Protein AF-A0A7Z0NJX0-F1 (afdb_monomer)

Radius of gyration: 17.22 Å; Cα contacts (8 Å, |Δi|>4): 73; chains: 1; bounding box: 47×33×37 Å

Structure (mmCIF, N/CA/C/O backbone):
data_AF-A0A7Z0NJX0-F1
#
_entry.id   AF-A0A7Z0NJX0-F1
#
loop_
_atom_site.group_PDB
_atom_site.id
_atom_site.type_symbol
_atom_site.label_atom_id
_atom_site.label_alt_id
_atom_site.label_comp_id
_atom_site.label_asym_id
_atom_site.label_entity_id
_atom_site.label_seq_id
_atom_site.pdbx_PDB_ins_code
_atom_site.Cartn_x
_atom_site.Cartn_y
_atom_site.Cartn_z
_atom_site.occupancy
_atom_site.B_iso_or_equiv
_atom_site.auth_seq_id
_atom_site.auth_comp_id
_atom_site.auth_asym_id
_atom_site.auth_atom_id
_atom_site.pdbx_PDB_model_num
ATOM 1 N N . MET A 1 1 ? 18.044 -3.243 1.133 1.00 57.16 1 MET A N 1
ATOM 2 C CA . MET A 1 1 ? 18.958 -3.230 -0.043 1.00 57.16 1 MET A CA 1
ATOM 3 C C . MET A 1 1 ? 20.441 -2.921 0.276 1.00 57.16 1 MET A C 1
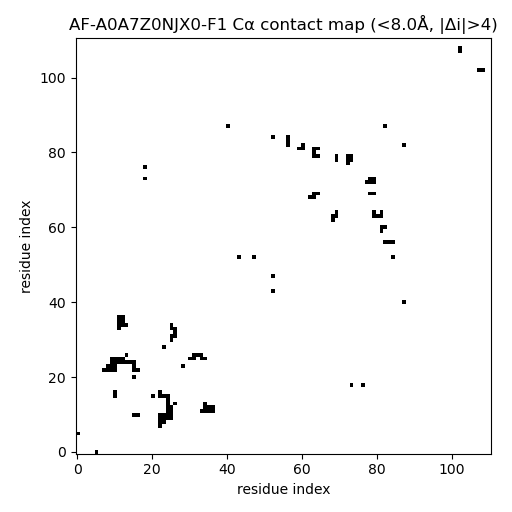ATOM 5 O O . MET A 1 1 ? 21.227 -2.721 -0.640 1.00 57.16 1 MET A O 1
ATOM 9 N N . LYS A 1 2 ? 20.891 -2.936 1.545 1.00 52.47 2 LYS A N 1
ATOM 10 C CA . LYS A 1 2 ? 22.177 -2.335 1.982 1.00 52.47 2 LYS A CA 1
ATOM 11 C C . LYS A 1 2 ? 23.475 -3.136 1.716 1.00 52.47 2 LYS A C 1
ATOM 13 O O . LYS A 1 2 ? 24.498 -2.813 2.303 1.00 52.47 2 LYS A O 1
ATOM 18 N N . ALA A 1 3 ? 23.481 -4.164 0.862 1.00 62.38 3 ALA A N 1
ATOM 19 C CA . ALA A 1 3 ? 24.647 -5.058 0.735 1.00 62.38 3 ALA A CA 1
ATOM 20 C C . ALA A 1 3 ? 25.425 -4.972 -0.593 1.00 62.38 3 ALA A C 1
ATOM 22 O O . ALA A 1 3 ? 26.361 -5.744 -0.768 1.00 62.38 3 ALA A O 1
ATOM 23 N N . GLY A 1 4 ? 25.043 -4.116 -1.552 1.00 68.00 4 GLY A N 1
ATOM 24 C CA . GLY A 1 4 ? 25.749 -3.984 -2.845 1.00 68.00 4 GLY A CA 1
ATOM 25 C C . GLY A 1 4 ? 25.763 -5.247 -3.727 1.00 68.00 4 GLY A C 1
ATOM 26 O O . GLY A 1 4 ? 26.354 -5.247 -4.799 1.00 68.00 4 GLY A O 1
ATOM 27 N N . LYS A 1 5 ? 25.103 -6.329 -3.294 1.00 81.19 5 LYS A N 1
ATOM 28 C CA . LYS A 1 5 ? 25.016 -7.610 -4.016 1.00 81.19 5 LYS A CA 1
ATOM 29 C C . LYS A 1 5 ? 23.956 -7.615 -5.117 1.00 81.19 5 LYS A C 1
ATOM 31 O O . LYS A 1 5 ? 23.894 -8.559 -5.894 1.00 81.19 5 LYS A O 1
ATOM 36 N N . LEU A 1 6 ? 23.102 -6.595 -5.147 1.00 84.19 6 LEU A N 1
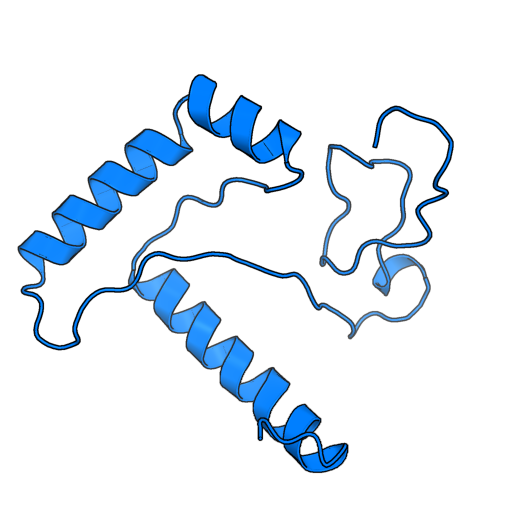ATOM 37 C CA . LEU A 1 6 ? 22.008 -6.455 -6.098 1.00 84.19 6 LEU A CA 1
ATOM 38 C C . LEU A 1 6 ? 22.109 -5.090 -6.770 1.00 84.19 6 LEU A C 1
ATOM 40 O O . LEU A 1 6 ? 22.388 -4.092 -6.106 1.00 84.19 6 LEU A O 1
ATOM 44 N N . ARG A 1 7 ? 21.844 -5.064 -8.078 1.00 87.62 7 ARG A N 1
ATOM 45 C CA . ARG A 1 7 ? 21.707 -3.840 -8.866 1.00 87.62 7 ARG A CA 1
ATOM 46 C C . ARG A 1 7 ? 20.247 -3.711 -9.311 1.00 87.62 7 ARG A C 1
ATOM 48 O O . ARG A 1 7 ? 19.860 -4.430 -10.232 1.00 87.62 7 ARG A O 1
ATOM 55 N N . PRO A 1 8 ? 19.436 -2.862 -8.660 1.00 89.38 8 PRO A N 1
ATOM 56 C CA . PRO A 1 8 ? 18.074 -2.601 -9.117 1.00 89.38 8 PRO A CA 1
ATOM 57 C C . PRO A 1 8 ? 18.106 -1.956 -10.511 1.00 89.38 8 PRO A C 1
ATOM 59 O O . PRO A 1 8 ? 18.975 -1.130 -10.786 1.00 89.38 8 PRO A O 1
ATOM 62 N N . LEU A 1 9 ? 17.203 -2.381 -11.401 1.00 92.81 9 LEU A N 1
ATOM 63 C CA . LEU A 1 9 ? 17.158 -1.918 -12.797 1.00 92.81 9 LEU A CA 1
ATOM 64 C C . LEU A 1 9 ? 15.999 -0.959 -13.058 1.00 92.81 9 LEU A C 1
ATOM 66 O O . LEU A 1 9 ? 16.176 0.029 -13.761 1.00 92.81 9 LEU A O 1
ATOM 70 N N . ALA A 1 10 ? 14.835 -1.261 -12.491 1.00 92.69 10 ALA A N 1
ATOM 71 C CA . ALA A 1 10 ? 13.647 -0.432 -12.558 1.00 92.69 10 ALA A CA 1
ATOM 72 C C . ALA A 1 10 ? 12.746 -0.728 -11.354 1.00 92.69 10 ALA A C 1
ATOM 74 O O . ALA A 1 10 ? 12.807 -1.828 -10.792 1.00 92.69 10 ALA A O 1
ATOM 75 N N . VAL A 1 11 ? 11.901 0.232 -10.991 1.00 90.50 11 VAL A N 1
ATOM 76 C CA . VAL A 1 11 ? 10.723 0.011 -10.146 1.00 90.50 11 VAL A CA 1
ATOM 77 C C . VAL A 1 11 ? 9.471 -0.091 -11.022 1.00 90.50 11 VAL A C 1
ATOM 79 O O . VAL A 1 11 ? 9.422 0.471 -12.117 1.00 90.50 11 VAL A O 1
ATOM 82 N N . LEU A 1 12 ? 8.478 -0.847 -10.551 1.00 90.50 12 LEU A N 1
ATOM 83 C CA . LEU A 1 12 ? 7.214 -1.086 -11.264 1.00 90.50 12 LEU A CA 1
ATOM 84 C C . LEU A 1 12 ? 6.072 -0.172 -10.790 1.00 90.50 12 LEU A C 1
ATOM 86 O O . LEU A 1 12 ? 4.945 -0.335 -11.246 1.00 90.50 12 LEU A O 1
ATOM 90 N N . SER A 1 13 ? 6.350 0.740 -9.858 1.00 86.75 13 SER A N 1
ATOM 91 C CA . SER A 1 13 ? 5.444 1.806 -9.429 1.00 86.75 13 SER A CA 1
ATOM 92 C C . SER A 1 13 ? 5.414 2.951 -10.446 1.00 86.75 13 SER A C 1
ATOM 94 O O . SER A 1 13 ? 6.356 3.133 -11.224 1.00 86.75 13 SER A O 1
ATOM 96 N N . ASP A 1 14 ? 4.349 3.747 -10.406 1.00 86.81 14 ASP A N 1
ATOM 97 C CA . ASP A 1 14 ? 4.182 4.975 -11.192 1.00 86.81 14 ASP A CA 1
ATOM 98 C C . ASP A 1 14 ? 5.274 6.029 -10.917 1.00 86.81 14 ASP A C 1
ATOM 100 O O . ASP A 1 14 ? 5.727 6.730 -11.827 1.00 86.81 14 ASP A O 1
ATOM 104 N N . LYS A 1 15 ? 5.735 6.103 -9.665 1.00 88.62 15 LYS A N 1
ATOM 105 C CA . LYS A 1 15 ? 6.773 7.009 -9.165 1.00 88.62 15 LYS A CA 1
ATOM 106 C C . LYS A 1 15 ? 7.994 6.246 -8.652 1.00 88.62 15 LYS A C 1
ATOM 108 O O . LYS A 1 15 ? 7.924 5.068 -8.297 1.00 88.62 15 LYS A O 1
ATOM 113 N N . ARG A 1 16 ? 9.137 6.932 -8.571 1.00 90.25 16 ARG A N 1
ATOM 114 C CA . ARG A 1 16 ? 10.325 6.393 -7.890 1.00 90.25 16 ARG A CA 1
ATOM 115 C C . ARG A 1 16 ? 10.059 6.239 -6.395 1.00 90.25 16 ARG A C 1
ATOM 117 O O . ARG A 1 16 ? 9.327 7.028 -5.805 1.00 90.25 16 ARG A O 1
ATOM 124 N N . ILE A 1 17 ? 10.700 5.249 -5.787 1.00 85.19 17 ILE A N 1
ATOM 125 C CA . ILE A 1 17 ? 10.577 4.963 -4.354 1.00 85.19 17 ILE A CA 1
ATOM 126 C C . ILE A 1 17 ? 11.666 5.740 -3.610 1.00 85.19 17 ILE A C 1
ATOM 128 O O . ILE A 1 17 ? 12.824 5.713 -4.027 1.00 85.19 17 ILE A O 1
ATOM 132 N N . GLU A 1 18 ? 11.335 6.383 -2.489 1.00 83.25 18 GLU A N 1
ATOM 133 C CA . GLU A 1 18 ? 12.291 7.203 -1.719 1.00 83.25 18 GLU A CA 1
ATOM 134 C C . GLU A 1 18 ? 13.527 6.420 -1.256 1.00 83.25 18 GLU A C 1
ATOM 136 O O . GLU A 1 18 ? 14.636 6.948 -1.227 1.00 83.25 18 GLU A O 1
ATOM 141 N N . ALA A 1 19 ? 13.360 5.131 -0.957 1.00 79.00 19 ALA A N 1
ATOM 142 C CA . ALA A 1 19 ? 14.458 4.239 -0.592 1.00 79.00 19 ALA A CA 1
ATOM 143 C C . ALA A 1 19 ? 15.398 3.890 -1.770 1.00 79.00 19 ALA A C 1
ATOM 145 O O . ALA A 1 19 ? 16.474 3.330 -1.547 1.00 79.00 19 ALA A O 1
ATOM 146 N N . LEU A 1 20 ? 14.991 4.174 -3.013 1.00 85.00 20 LEU A N 1
ATOM 147 C CA . LEU A 1 20 ? 15.695 3.869 -4.263 1.00 85.00 20 LEU A CA 1
ATOM 148 C C . LEU A 1 20 ? 15.599 5.050 -5.262 1.00 85.00 20 LEU A C 1
ATOM 150 O O . LEU A 1 20 ? 15.133 4.863 -6.388 1.00 85.00 20 LEU A O 1
ATOM 154 N N . PRO A 1 21 ? 16.056 6.264 -4.899 1.00 88.69 21 PRO A N 1
ATOM 155 C CA . PRO A 1 21 ? 15.789 7.481 -5.675 1.00 88.69 21 PRO A CA 1
ATOM 156 C C . PRO A 1 21 ? 16.474 7.491 -7.054 1.00 88.69 21 PRO A C 1
ATOM 158 O O . PRO A 1 21 ? 16.004 8.140 -7.990 1.00 88.69 21 PRO A O 1
ATOM 161 N N . ASP A 1 22 ? 17.566 6.738 -7.201 1.00 90.81 22 ASP A N 1
ATOM 162 C CA . ASP A 1 22 ? 18.331 6.621 -8.448 1.00 90.81 22 ASP A CA 1
ATOM 163 C C . ASP A 1 22 ? 17.798 5.532 -9.393 1.00 90.81 22 ASP A C 1
ATOM 165 O O . ASP A 1 22 ? 18.285 5.394 -10.516 1.00 90.81 22 ASP A O 1
ATOM 169 N N . VAL A 1 23 ? 16.824 4.731 -8.952 1.00 92.62 23 VAL A N 1
ATOM 170 C CA . VAL A 1 23 ? 16.255 3.643 -9.754 1.00 92.62 23 VAL A CA 1
ATOM 171 C C . VAL A 1 23 ? 15.068 4.186 -10.548 1.00 92.62 23 VAL A C 1
ATOM 173 O O . VAL A 1 23 ? 14.122 4.681 -9.934 1.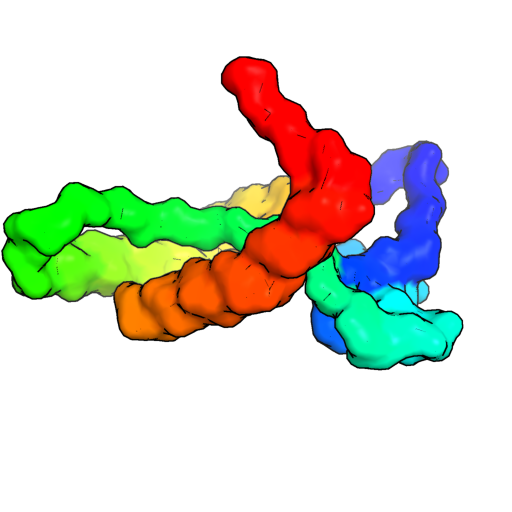00 92.62 23 VAL A O 1
ATOM 176 N N . PRO A 1 24 ? 15.088 4.106 -11.890 1.00 94.94 24 PRO A N 1
ATOM 177 C CA . PRO A 1 24 ? 14.015 4.653 -12.706 1.00 94.94 24 PRO A CA 1
ATOM 178 C C . PRO A 1 24 ? 12.740 3.810 -12.612 1.00 94.94 24 PRO A C 1
ATOM 180 O O . PRO A 1 24 ? 12.788 2.617 -12.303 1.00 94.94 24 PRO A O 1
ATOM 183 N N . THR A 1 25 ? 11.598 4.405 -12.936 1.00 93.44 25 THR A N 1
ATOM 184 C CA . THR A 1 25 ? 10.365 3.653 -13.202 1.00 93.44 25 THR A CA 1
ATOM 185 C C . THR A 1 25 ? 10.420 3.016 -14.592 1.00 93.44 25 THR A C 1
ATOM 187 O O . THR A 1 25 ? 11.190 3.436 -15.461 1.00 93.44 25 THR A O 1
ATOM 190 N N . LEU A 1 26 ? 9.581 2.013 -14.857 1.00 93.94 26 LEU A N 1
ATOM 191 C CA . LEU A 1 26 ? 9.431 1.496 -16.222 1.00 93.94 26 LEU A CA 1
ATOM 192 C C . LEU A 1 26 ? 8.895 2.550 -17.203 1.00 93.94 26 LEU A C 1
ATOM 194 O O . LEU A 1 26 ? 9.284 2.545 -18.375 1.00 93.94 26 LEU A O 1
ATOM 198 N N . ALA A 1 27 ? 8.071 3.488 -16.730 1.00 92.25 27 ALA A N 1
ATOM 199 C CA . ALA A 1 27 ? 7.582 4.594 -17.544 1.00 92.25 27 ALA A CA 1
ATOM 200 C C . ALA A 1 27 ? 8.728 5.499 -18.031 1.00 92.25 27 ALA A C 1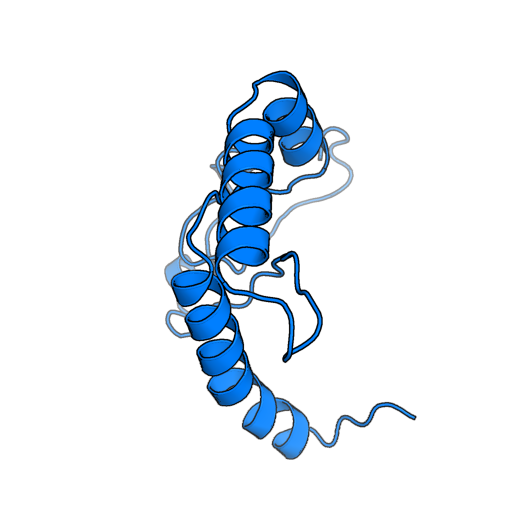
ATOM 202 O O . ALA A 1 27 ? 8.787 5.822 -19.218 1.00 92.25 27 ALA A O 1
ATOM 203 N N . GLU A 1 28 ? 9.691 5.825 -17.161 1.00 94.06 28 GLU A N 1
ATOM 204 C CA . GLU A 1 28 ? 10.898 6.590 -17.520 1.00 94.06 28 GLU A CA 1
ATOM 205 C C . GLU A 1 28 ? 11.799 5.851 -18.527 1.00 94.06 28 GLU A C 1
ATOM 207 O O . GLU A 1 28 ? 12.574 6.479 -19.248 1.00 94.06 28 GLU A O 1
ATOM 212 N N . LEU A 1 29 ? 11.678 4.522 -18.610 1.00 94.50 29 LEU A N 1
ATOM 213 C CA . LEU A 1 29 ? 12.403 3.664 -19.552 1.00 94.50 29 LEU A CA 1
ATOM 214 C C . LEU A 1 29 ? 11.642 3.396 -20.863 1.00 94.50 29 LEU A C 1
ATOM 216 O O . LEU A 1 29 ? 12.102 2.599 -21.680 1.00 94.50 29 LEU A O 1
ATOM 220 N N . GLY A 1 30 ? 10.501 4.056 -21.088 1.00 93.00 30 GLY A N 1
ATOM 221 C CA . GLY A 1 30 ? 9.728 3.943 -22.329 1.00 93.00 30 GLY A CA 1
ATOM 222 C C . GLY A 1 30 ? 8.581 2.930 -22.293 1.00 93.00 30 GLY A C 1
ATOM 223 O O . GLY A 1 30 ? 8.024 2.616 -23.345 1.00 93.00 30 GLY A O 1
ATOM 224 N N . PHE A 1 31 ? 8.184 2.454 -21.109 1.00 90.12 31 PHE A N 1
ATOM 225 C CA . PHE A 1 31 ? 7.045 1.548 -20.909 1.00 90.12 31 PHE A CA 1
ATOM 226 C C . PHE A 1 31 ? 5.941 2.216 -20.059 1.00 90.12 31 PHE A C 1
ATOM 228 O O . PHE A 1 31 ? 5.666 1.777 -18.945 1.00 90.12 31 PHE A O 1
ATOM 235 N N . PRO A 1 32 ? 5.288 3.290 -20.549 1.00 81.44 32 PRO A N 1
ATOM 236 C CA . PRO A 1 32 ? 4.418 4.155 -19.739 1.00 81.44 32 PRO A CA 1
ATOM 237 C C . PRO A 1 32 ? 3.111 3.505 -19.266 1.00 81.44 32 PRO A C 1
ATOM 239 O O . PRO A 1 32 ? 2.467 4.032 -18.372 1.00 81.44 32 PRO A O 1
ATOM 242 N N . ALA A 1 33 ? 2.703 2.388 -19.872 1.00 76.62 33 ALA A N 1
ATOM 243 C CA . ALA A 1 33 ? 1.493 1.656 -19.495 1.00 76.62 33 ALA A CA 1
ATOM 244 C C . ALA A 1 33 ? 1.761 0.531 -18.481 1.00 76.62 33 ALA A C 1
ATOM 246 O O . ALA A 1 33 ? 0.849 -0.232 -18.169 1.00 76.62 33 ALA A O 1
ATOM 247 N N . PHE A 1 34 ? 3.010 0.371 -18.031 1.00 74.25 34 PHE A N 1
ATOM 248 C CA . PHE A 1 34 ? 3.392 -0.719 -17.144 1.00 74.25 34 PHE A CA 1
ATOM 249 C C . PHE A 1 34 ? 3.519 -0.219 -15.708 1.00 74.25 34 PHE A C 1
ATOM 251 O O . PHE A 1 34 ? 4.556 0.308 -15.308 1.00 74.25 34 PHE A O 1
ATOM 258 N N . GLU A 1 35 ? 2.461 -0.453 -14.942 1.00 81.00 35 GLU A N 1
ATOM 259 C CA . GLU A 1 35 ? 2.432 -0.296 -13.496 1.00 81.00 35 GLU A CA 1
ATOM 260 C C . GLU A 1 35 ? 1.983 -1.622 -12.877 1.00 81.00 35 GLU A C 1
ATOM 262 O O . GLU A 1 35 ? 0.955 -2.185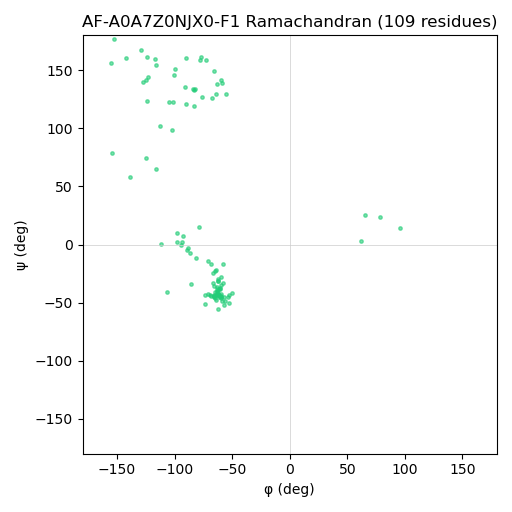 -13.251 1.00 81.00 35 GLU A O 1
ATOM 267 N N . ALA A 1 36 ? 2.804 -2.165 -11.983 1.00 81.25 36 ALA A N 1
ATOM 268 C CA . ALA A 1 36 ? 2.549 -3.441 -11.326 1.00 81.25 36 ALA A CA 1
ATOM 269 C C . ALA A 1 36 ? 3.276 -3.472 -9.981 1.00 81.25 36 ALA A C 1
ATOM 271 O O . ALA A 1 36 ? 4.354 -4.059 -9.848 1.00 81.25 36 ALA A O 1
ATOM 272 N N . TYR A 1 37 ? 2.700 -2.812 -8.981 1.00 82.12 37 TYR A N 1
ATOM 273 C CA . TYR A 1 37 ? 3.194 -2.870 -7.611 1.00 82.12 37 TYR A CA 1
ATOM 274 C C . TYR A 1 37 ? 2.348 -3.834 -6.779 1.00 82.12 37 TYR A C 1
ATOM 276 O O . TYR A 1 37 ? 1.144 -3.983 -6.977 1.00 82.12 37 TYR A O 1
ATOM 284 N N . ALA A 1 38 ? 3.000 -4.516 -5.840 1.00 86.06 38 ALA A N 1
ATOM 285 C CA . ALA A 1 38 ? 2.306 -5.330 -4.857 1.00 86.06 38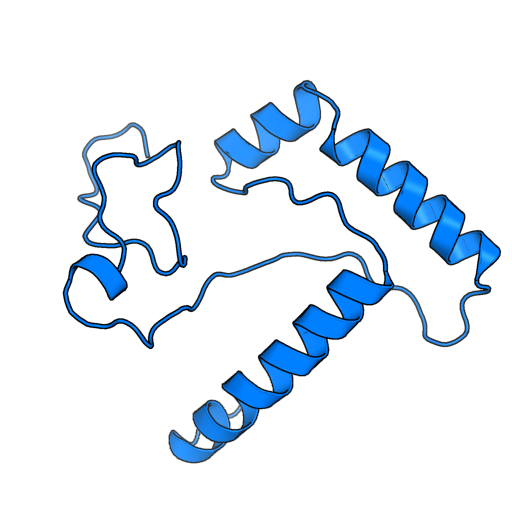 ALA A CA 1
ATOM 286 C C . ALA A 1 38 ? 1.845 -4.436 -3.703 1.00 86.06 38 ALA A C 1
ATOM 288 O O . ALA A 1 38 ? 2.633 -3.642 -3.188 1.00 86.06 38 ALA A O 1
ATOM 289 N N . TRP A 1 39 ? 0.597 -4.603 -3.277 1.00 90.31 39 TRP A N 1
ATOM 290 C CA . TRP A 1 39 ? 0.033 -3.919 -2.119 1.00 90.31 39 TRP A CA 1
ATOM 291 C C . TRP A 1 39 ? -0.521 -4.924 -1.109 1.00 90.31 39 TRP A C 1
ATOM 293 O O . TRP A 1 39 ? -0.759 -6.095 -1.413 1.00 90.31 39 TRP A O 1
ATOM 303 N N . GLN A 1 40 ? -0.702 -4.460 0.122 1.00 91.88 40 GLN A N 1
ATOM 304 C CA . GLN A 1 40 ? -1.305 -5.215 1.211 1.00 91.88 40 GLN A CA 1
ATOM 305 C C . GLN A 1 40 ? -2.479 -4.416 1.772 1.00 91.88 40 GLN A C 1
ATOM 307 O O . GLN A 1 40 ? -2.406 -3.197 1.899 1.00 91.88 40 GLN A O 1
ATOM 312 N N . GLY A 1 41 ? -3.561 -5.106 2.124 1.00 93.56 41 GLY A N 1
ATOM 313 C CA . GLY A 1 41 ? -4.757 -4.493 2.694 1.00 93.56 41 GLY A CA 1
ATOM 314 C C . GLY A 1 41 ? -5.384 -5.370 3.770 1.00 93.56 41 GLY A C 1
ATOM 315 O O . GLY A 1 41 ? -5.134 -6.575 3.836 1.00 93.56 41 GLY A O 1
ATOM 316 N N . LEU A 1 42 ? -6.211 -4.759 4.619 1.00 95.62 42 LEU A N 1
ATOM 317 C CA . LEU A 1 42 ? -7.001 -5.461 5.627 1.00 95.62 42 LEU A CA 1
ATOM 318 C C . LEU A 1 42 ? -8.445 -5.597 5.139 1.00 95.62 42 LEU A C 1
ATOM 320 O O . LEU A 1 42 ? -9.114 -4.597 4.889 1.00 95.62 42 LEU A O 1
ATOM 324 N N . VAL A 1 43 ? -8.934 -6.833 5.057 1.00 96.38 43 VAL A N 1
ATOM 325 C CA . VAL A 1 43 ? -10.318 -7.146 4.680 1.00 96.38 43 VAL A CA 1
ATOM 326 C C . VAL A 1 43 ? -11.054 -7.829 5.827 1.00 9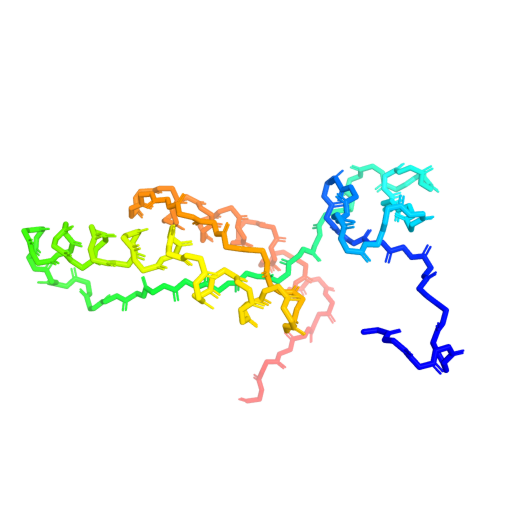6.38 43 VAL A C 1
ATOM 328 O O . VAL A 1 43 ? -10.450 -8.464 6.692 1.00 96.38 43 VAL A O 1
ATOM 331 N N . VAL A 1 44 ? -12.378 -7.695 5.833 1.00 96.69 44 VAL A N 1
ATOM 332 C CA . VAL A 1 44 ? -13.276 -8.319 6.812 1.00 96.69 44 VAL A CA 1
ATOM 333 C C . VAL A 1 44 ? -14.407 -9.051 6.094 1.00 96.69 44 VAL A C 1
ATOM 335 O O . VAL A 1 44 ? -14.619 -8.868 4.897 1.00 96.69 44 VAL A O 1
ATOM 338 N N . SER A 1 45 ? -15.161 -9.875 6.820 1.00 97.44 45 SER A N 1
ATOM 339 C CA . SER A 1 45 ? -16.316 -10.589 6.266 1.00 97.44 45 SER A CA 1
ATOM 340 C C . SER A 1 45 ? -17.369 -9.618 5.713 1.00 97.44 45 SER A C 1
ATOM 342 O O . SER A 1 45 ? -17.663 -8.608 6.354 1.00 97.44 45 SER A O 1
ATOM 344 N N . ALA A 1 46 ? -18.006 -9.961 4.585 1.00 94.25 46 ALA A N 1
ATOM 345 C CA . ALA A 1 46 ? -18.962 -9.103 3.863 1.00 94.25 46 ALA A CA 1
ATOM 346 C C . ALA A 1 46 ? -20.195 -8.642 4.675 1.00 94.25 46 ALA A C 1
ATOM 348 O O . ALA A 1 46 ? -20.856 -7.686 4.293 1.00 94.25 46 ALA A O 1
ATOM 349 N N . GLY A 1 47 ? -20.505 -9.294 5.801 1.00 96.06 47 GLY A N 1
ATOM 350 C CA . GLY A 1 47 ? -21.585 -8.901 6.716 1.00 96.06 47 GLY A CA 1
ATOM 351 C C . GLY A 1 47 ? -21.133 -8.084 7.932 1.00 96.06 47 GLY A C 1
ATOM 352 O O . GLY A 1 47 ? -21.904 -7.931 8.877 1.00 96.06 47 GLY A O 1
ATOM 353 N N . THR A 1 48 ? -19.881 -7.624 7.972 1.00 97.94 48 THR A N 1
ATOM 354 C CA . THR A 1 48 ? -19.359 -6.871 9.120 1.00 97.94 48 THR A CA 1
ATOM 355 C C . THR A 1 48 ? -20.065 -5.512 9.209 1.00 97.94 48 THR A C 1
ATOM 357 O O . THR A 1 48 ? -20.041 -4.773 8.227 1.00 97.94 48 THR A O 1
ATOM 360 N N . PRO A 1 49 ? -20.672 -5.139 10.355 1.00 98.06 49 PRO A N 1
ATOM 361 C CA . PRO A 1 49 ? -21.373 -3.862 10.482 1.00 98.06 49 PRO A CA 1
ATOM 362 C C . PRO A 1 49 ? -20.459 -2.662 10.206 1.00 98.06 49 PRO A C 1
ATOM 364 O O . PRO A 1 49 ? -19.337 -2.613 10.715 1.00 98.06 49 PRO A O 1
ATOM 367 N N . GLU A 1 50 ? -20.964 -1.657 9.487 1.00 96.81 50 GLU A N 1
ATOM 368 C CA . GLU A 1 50 ? -20.208 -0.446 9.118 1.00 96.81 50 GLU A CA 1
ATOM 369 C C . GLU A 1 50 ? -19.487 0.229 10.299 1.00 96.81 50 GLU A C 1
ATOM 371 O O . GLU A 1 50 ? -18.313 0.575 10.145 1.00 96.81 50 GLU A O 1
ATOM 376 N N . PRO A 1 51 ? -20.079 0.354 11.509 1.00 98.06 51 PRO A N 1
ATOM 377 C CA . PRO A 1 51 ? -19.372 0.960 12.638 1.00 98.06 51 PRO A CA 1
ATOM 378 C C . PRO A 1 51 ? -18.118 0.181 13.063 1.00 98.06 51 PRO A C 1
ATOM 380 O O . PRO A 1 51 ? -17.158 0.768 13.562 1.00 98.06 51 PRO A O 1
ATOM 383 N N . VAL A 1 52 ? -18.103 -1.143 12.868 1.00 98.38 52 VAL A N 1
ATOM 384 C CA . VAL A 1 52 ? -16.936 -1.989 13.158 1.00 98.38 52 VAL A CA 1
ATOM 385 C C . VAL A 1 52 ? -15.857 -1.771 12.102 1.00 98.38 52 VAL A C 1
ATOM 387 O O . VAL A 1 52 ? -14.692 -1.603 12.461 1.00 98.38 52 VAL A O 1
ATOM 390 N N . VAL A 1 53 ? -16.243 -1.706 10.823 1.00 98.00 53 VAL A N 1
ATOM 391 C CA . VAL A 1 53 ? -15.327 -1.397 9.713 1.00 98.00 53 VAL A CA 1
ATOM 392 C C . VAL A 1 53 ? -14.673 -0.033 9.925 1.00 98.00 53 VAL A C 1
ATOM 394 O O . VAL A 1 53 ? -13.448 0.071 9.891 1.00 98.00 53 VAL A O 1
ATOM 397 N N . ALA A 1 54 ? -15.467 0.991 10.245 1.00 97.88 54 ALA A N 1
ATOM 398 C CA . ALA A 1 54 ? -14.978 2.341 10.506 1.00 97.88 54 ALA A CA 1
ATOM 399 C C . ALA A 1 54 ? -13.978 2.380 11.674 1.00 97.88 54 ALA A C 1
ATOM 401 O O . ALA A 1 54 ? -12.920 3.012 11.580 1.00 97.88 54 ALA A O 1
ATOM 402 N N . ARG A 1 55 ? -14.270 1.654 12.765 1.00 98.19 55 ARG A N 1
ATOM 403 C CA . ARG A 1 55 ? -13.368 1.562 13.921 1.00 98.19 55 ARG A CA 1
ATOM 404 C C . ARG A 1 55 ? -12.040 0.896 13.561 1.00 98.19 55 ARG A C 1
ATOM 406 O O . ARG A 1 55 ? -10.992 1.378 13.986 1.00 98.19 55 ARG A O 1
ATOM 413 N N . LEU A 1 56 ? -12.075 -0.195 12.795 1.00 98.06 56 LEU A N 1
ATOM 414 C CA . LEU A 1 56 ? -10.870 -0.896 12.342 1.00 98.06 56 LEU A CA 1
ATOM 415 C C . LEU A 1 56 ? -10.040 -0.031 11.393 1.00 98.06 56 LEU A C 1
ATOM 417 O O . LEU A 1 56 ? -8.831 0.063 11.579 1.00 98.06 56 LEU A O 1
ATOM 421 N N . ASN A 1 57 ? -10.679 0.646 10.435 1.00 98.25 57 ASN A N 1
ATOM 422 C CA . ASN A 1 57 ? -10.000 1.561 9.520 1.00 98.25 57 ASN A CA 1
ATOM 423 C C . ASN A 1 57 ? -9.305 2.702 10.280 1.00 98.25 57 ASN A C 1
ATOM 425 O O . ASN A 1 57 ? -8.131 2.969 10.046 1.00 98.25 57 ASN A O 1
ATOM 429 N N . THR A 1 58 ? -9.984 3.305 11.262 1.00 98.38 58 THR A N 1
ATOM 430 C CA . THR A 1 58 ? -9.392 4.364 12.096 1.00 98.38 58 THR A CA 1
ATOM 431 C C . THR A 1 58 ? -8.185 3.853 12.885 1.00 98.38 58 THR A C 1
ATOM 433 O O . THR A 1 58 ? -7.147 4.511 12.919 1.00 98.38 58 THR A O 1
ATOM 436 N N . ALA A 1 59 ? -8.290 2.671 13.500 1.00 98.06 59 ALA A N 1
ATOM 437 C CA . ALA A 1 59 ? -7.187 2.076 14.254 1.00 98.06 59 ALA A CA 1
ATOM 438 C C . ALA A 1 59 ? -5.989 1.721 13.355 1.00 98.06 59 ALA A C 1
ATOM 440 O O . ALA A 1 59 ? -4.846 1.980 13.730 1.00 98.06 59 ALA A O 1
ATOM 441 N N . LEU A 1 60 ? -6.247 1.176 12.162 1.00 97.62 60 LEU A N 1
ATOM 442 C CA . LEU A 1 60 ? -5.212 0.864 11.179 1.00 97.62 60 LEU A CA 1
ATOM 443 C C . LEU A 1 60 ? -4.510 2.136 10.700 1.00 97.62 60 LEU A C 1
ATOM 445 O O . LEU A 1 60 ? -3.286 2.204 10.740 1.00 97.62 60 LEU A O 1
ATOM 449 N N . ASN A 1 61 ? -5.268 3.169 10.332 1.00 98.06 61 ASN A N 1
ATOM 450 C CA . ASN A 1 61 ? -4.704 4.444 9.902 1.00 98.06 61 ASN A CA 1
ATOM 451 C C . ASN A 1 61 ? -3.884 5.101 11.016 1.00 98.06 61 ASN A C 1
ATOM 453 O O . ASN A 1 61 ? -2.817 5.644 10.749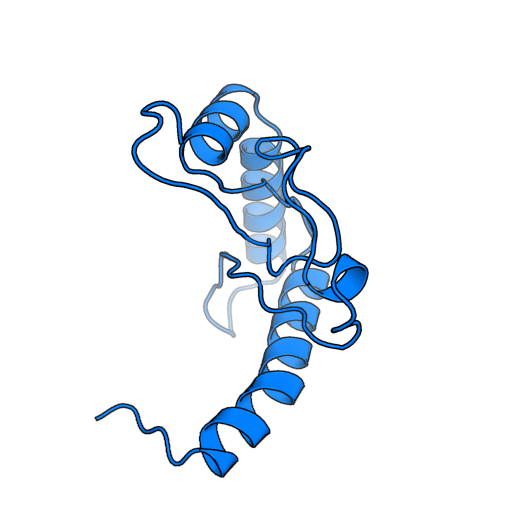 1.00 98.06 61 ASN A O 1
ATOM 457 N N . HIS A 1 62 ? -4.319 5.013 12.274 1.00 97.88 62 HIS A N 1
ATOM 458 C CA . HIS A 1 62 ? -3.511 5.480 13.400 1.00 97.88 62 HIS A CA 1
ATOM 459 C C . HIS A 1 62 ? -2.174 4.724 13.503 1.00 97.88 62 HIS A C 1
ATOM 461 O O . HIS A 1 62 ? -1.133 5.347 13.693 1.00 97.88 62 HIS A O 1
ATOM 467 N N . ALA A 1 63 ? -2.181 3.395 13.350 1.00 97.00 63 ALA A N 1
ATOM 468 C CA . ALA A 1 63 ? -0.960 2.591 13.381 1.00 97.00 63 ALA A CA 1
ATOM 469 C C . ALA A 1 63 ? -0.019 2.918 12.209 1.00 97.00 63 ALA A C 1
ATOM 471 O O . ALA A 1 63 ? 1.167 3.139 12.437 1.00 97.00 63 ALA A O 1
ATOM 472 N N . LEU A 1 64 ? -0.541 3.017 10.983 1.00 96.56 64 LEU A N 1
ATOM 473 C CA . LEU A 1 64 ? 0.244 3.323 9.778 1.00 96.56 64 LEU A CA 1
ATOM 474 C C . LEU A 1 64 ? 0.861 4.731 9.790 1.00 96.56 64 LEU A C 1
ATOM 476 O O . LEU A 1 64 ? 1.865 4.953 9.122 1.00 96.56 64 LEU A O 1
ATOM 480 N N . ASN A 1 65 ? 0.290 5.661 10.562 1.00 96.06 65 ASN A N 1
ATOM 481 C CA . ASN A 1 65 ? 0.845 6.999 10.784 1.00 96.06 65 ASN A CA 1
ATOM 482 C C . ASN A 1 65 ? 1.827 7.066 11.970 1.00 96.06 65 ASN A C 1
ATOM 484 O O . ASN A 1 65 ? 2.371 8.132 12.266 1.00 96.06 65 ASN A O 1
ATOM 488 N N . SER A 1 66 ? 2.036 5.965 12.697 1.00 97.56 66 SER A N 1
ATOM 489 C CA . SER A 1 66 ? 2.983 5.939 13.809 1.00 97.56 66 SER A CA 1
ATOM 490 C C . SER A 1 66 ? 4.404 5.704 13.302 1.00 97.56 66 SER A C 1
ATOM 492 O O . SER A 1 66 ? 4.659 4.783 12.530 1.00 97.56 66 SER A O 1
ATOM 494 N N . LYS A 1 67 ? 5.348 6.513 13.793 1.00 96.00 67 LYS A N 1
ATOM 495 C CA . LYS A 1 67 ? 6.753 6.474 13.368 1.00 96.00 67 LYS A CA 1
ATOM 496 C C . LYS A 1 67 ? 7.375 5.077 13.464 1.00 96.00 67 LYS A C 1
ATOM 498 O O . LYS A 1 67 ? 8.063 4.660 12.544 1.00 96.00 67 LYS A O 1
ATOM 503 N N . GLU A 1 68 ? 7.119 4.362 14.558 1.00 96.69 68 GLU A N 1
ATOM 504 C CA . GLU A 1 68 ? 7.651 3.012 14.781 1.00 96.69 68 GLU A CA 1
ATOM 505 C C . GLU A 1 68 ? 7.201 2.030 13.689 1.00 96.69 68 GLU A C 1
ATOM 507 O O . GLU A 1 68 ? 8.018 1.300 13.129 1.00 96.69 68 GLU A O 1
ATOM 512 N N . VAL A 1 69 ? 5.911 2.048 13.344 1.00 96.06 69 VAL A N 1
ATOM 513 C CA . VAL A 1 69 ? 5.354 1.181 12.297 1.00 96.06 69 VAL A CA 1
ATOM 514 C C . VAL A 1 69 ? 5.870 1.596 10.923 1.00 96.06 69 VAL A C 1
ATOM 516 O O . VAL A 1 69 ? 6.264 0.729 10.144 1.00 96.06 69 VAL A O 1
ATOM 519 N N . THR A 1 70 ? 5.909 2.898 10.630 1.00 92.88 70 THR A N 1
ATOM 520 C CA . THR A 1 70 ? 6.453 3.430 9.374 1.00 92.88 70 THR A CA 1
ATOM 521 C C . THR A 1 70 ? 7.899 2.984 9.166 1.00 92.88 70 THR A C 1
ATOM 523 O O . THR A 1 70 ? 8.195 2.366 8.149 1.00 92.88 70 THR A O 1
ATOM 526 N N . GLU A 1 71 ? 8.778 3.184 10.151 1.00 92.00 71 GLU A N 1
ATOM 527 C CA . GLU A 1 71 ? 10.192 2.792 10.059 1.00 92.00 71 GLU A CA 1
ATOM 528 C C . GLU A 1 71 ? 10.361 1.278 9.855 1.00 92.00 71 GLU A C 1
ATOM 530 O O . GLU A 1 71 ? 11.232 0.833 9.100 1.00 92.00 71 GLU A O 1
ATOM 535 N N . GLN A 1 72 ? 9.523 0.464 10.505 1.00 93.31 72 GLN A N 1
ATOM 536 C CA . GLN A 1 72 ? 9.567 -0.986 10.344 1.00 93.31 72 GLN A CA 1
ATOM 537 C C . GLN A 1 72 ? 9.115 -1.424 8.944 1.00 93.31 72 GLN A C 1
ATOM 539 O O . GLN A 1 72 ? 9.770 -2.272 8.334 1.00 93.31 72 GLN A O 1
ATOM 544 N N . LEU A 1 73 ? 8.027 -0.849 8.425 1.00 92.00 73 LEU A N 1
ATOM 545 C CA . LEU A 1 73 ? 7.519 -1.137 7.081 1.00 92.00 73 LEU A CA 1
ATOM 546 C C . LEU A 1 73 ? 8.502 -0.673 6.000 1.00 92.00 73 LEU A C 1
ATOM 548 O O . LEU A 1 73 ? 8.846 -1.456 5.113 1.00 92.00 73 LEU A O 1
ATOM 552 N N . GLU A 1 74 ? 9.057 0.530 6.127 1.00 87.19 74 GLU A N 1
ATOM 553 C CA . GLU A 1 74 ? 10.090 1.045 5.224 1.00 87.19 74 GLU A CA 1
ATOM 554 C C . GLU A 1 74 ? 11.352 0.172 5.245 1.00 87.19 74 GLU A C 1
ATOM 556 O O . GLU A 1 74 ? 11.955 -0.098 4.203 1.00 87.19 74 GLU A O 1
ATOM 561 N N . GLY A 1 75 ? 11.730 -0.353 6.417 1.00 84.81 75 GLY A N 1
ATOM 562 C CA . GLY A 1 75 ? 12.816 -1.324 6.560 1.00 84.81 75 GLY A CA 1
ATOM 563 C C . GLY A 1 75 ? 12.592 -2.618 5.764 1.00 84.81 75 GLY A C 1
ATOM 564 O O . GLY A 1 75 ? 13.563 -3.241 5.318 1.00 84.81 75 GLY A O 1
ATOM 565 N N . LEU A 1 76 ? 11.328 -2.990 5.543 1.00 85.25 76 LEU A N 1
ATOM 566 C CA . LEU A 1 76 ? 10.897 -4.108 4.699 1.00 85.25 76 LEU A CA 1
ATOM 567 C C . LEU A 1 76 ? 10.669 -3.704 3.230 1.00 85.25 76 LEU A C 1
ATOM 569 O O . LEU A 1 76 ? 10.430 -4.576 2.397 1.00 85.25 76 LEU A O 1
ATOM 573 N N . GLY A 1 77 ? 10.787 -2.415 2.896 1.00 80.44 77 GLY A N 1
ATOM 574 C CA . GLY A 1 77 ? 10.513 -1.878 1.562 1.00 80.44 77 GLY A CA 1
ATOM 575 C C . GLY A 1 77 ? 9.024 -1.688 1.263 1.00 80.44 77 GLY A C 1
ATOM 576 O O . GLY A 1 77 ? 8.646 -1.699 0.096 1.00 80.44 77 GLY A O 1
ATOM 577 N N . ILE A 1 78 ? 8.192 -1.551 2.297 1.00 86.75 78 ILE A N 1
ATOM 578 C CA . ILE A 1 78 ? 6.749 -1.320 2.193 1.00 86.75 78 ILE A CA 1
ATOM 579 C C . ILE A 1 78 ? 6.472 0.147 2.534 1.00 86.75 78 ILE A C 1
ATOM 581 O O . ILE A 1 78 ? 6.812 0.598 3.625 1.00 86.75 78 ILE A O 1
ATOM 585 N N . GLU A 1 79 ? 5.844 0.880 1.616 1.00 87.00 79 GLU A N 1
ATOM 586 C CA . GLU A 1 79 ? 5.371 2.252 1.847 1.00 87.00 79 GLU A CA 1
ATOM 587 C C . GLU A 1 79 ? 3.997 2.199 2.541 1.00 87.00 79 GLU A C 1
ATOM 589 O O . GLU A 1 79 ? 3.054 1.625 1.982 1.00 87.00 79 GLU A O 1
ATOM 594 N N . PRO A 1 80 ? 3.842 2.752 3.759 1.00 92.19 80 PRO A N 1
ATOM 595 C CA . PRO A 1 80 ? 2.539 2.820 4.409 1.00 92.19 80 PRO A CA 1
ATOM 596 C C . PRO A 1 80 ? 1.582 3.714 3.614 1.00 92.19 80 PRO A C 1
ATOM 598 O O . PRO A 1 80 ? 1.893 4.865 3.322 1.00 92.19 80 PRO A O 1
ATOM 601 N N . THR A 1 81 ? 0.384 3.209 3.325 1.00 92.06 81 THR A N 1
ATOM 602 C CA . THR A 1 81 ? -0.650 3.926 2.559 1.00 92.06 81 THR A CA 1
ATOM 603 C C . THR A 1 81 ? -1.968 3.993 3.345 1.00 92.06 81 THR A C 1
ATOM 605 O O . THR A 1 81 ? -2.915 3.256 3.054 1.00 92.06 81 THR A O 1
ATOM 608 N N . PRO A 1 82 ? -2.058 4.852 4.387 1.00 95.06 82 PRO A N 1
ATOM 609 C CA . PRO A 1 82 ? -3.317 5.090 5.086 1.00 95.06 82 PRO A CA 1
ATOM 610 C C . PRO A 1 82 ? -4.398 5.534 4.096 1.00 95.06 82 PRO A C 1
ATOM 612 O O . PRO A 1 82 ? -4.181 6.449 3.305 1.00 95.06 82 PRO A O 1
ATOM 615 N N . SER A 1 83 ? -5.557 4.886 4.142 1.00 96.00 83 SER A N 1
ATOM 616 C CA . SER A 1 83 ? -6.642 5.089 3.177 1.00 96.00 83 SER A CA 1
ATOM 617 C C . SER A 1 83 ? -8.001 4.774 3.800 1.00 96.00 83 SER A C 1
ATOM 619 O O . SER A 1 83 ? -8.116 4.378 4.967 1.00 96.00 83 SER A O 1
ATOM 621 N N . THR A 1 84 ? -9.062 4.981 3.035 1.00 97.50 84 THR A N 1
ATOM 622 C CA . THR A 1 84 ? -10.434 4.611 3.380 1.00 97.50 84 THR A CA 1
ATOM 623 C C . THR A 1 84 ? -10.763 3.193 2.907 1.00 97.50 84 THR A C 1
ATOM 625 O O . THR A 1 84 ? -10.133 2.642 2.005 1.00 97.50 84 THR A O 1
ATOM 628 N N . SER A 1 85 ? -11.802 2.584 3.487 1.00 95.88 85 SER A N 1
ATOM 629 C CA . SER A 1 85 ? -12.299 1.286 3.010 1.00 95.88 85 SER A CA 1
ATOM 630 C C . SER A 1 85 ? -12.811 1.340 1.566 1.00 95.88 85 SER A C 1
ATOM 632 O O . SER A 1 85 ? -12.711 0.345 0.854 1.00 95.88 85 SER A O 1
ATOM 634 N N . GLU A 1 86 ? -13.350 2.486 1.136 1.00 96.25 86 GLU A N 1
ATOM 635 C CA . GLU A 1 86 ? -13.847 2.680 -0.231 1.00 96.25 86 GLU A CA 1
ATOM 636 C C . GLU A 1 86 ? -12.697 2.743 -1.242 1.00 96.25 86 GLU A C 1
ATOM 638 O O . GLU A 1 86 ? -12.771 2.101 -2.287 1.00 96.25 86 GLU A O 1
ATOM 643 N N . GLU A 1 87 ? -11.608 3.446 -0.916 1.00 97.06 87 GLU A N 1
ATOM 644 C CA . GLU A 1 87 ? -10.406 3.503 -1.759 1.00 97.06 87 GLU A CA 1
ATOM 645 C C . GLU A 1 87 ? -9.780 2.116 -1.933 1.00 97.06 87 GLU A C 1
ATOM 647 O O . GLU A 1 87 ? -9.475 1.720 -3.056 1.00 97.06 87 GLU A O 1
ATOM 652 N N . LEU A 1 88 ? -9.674 1.323 -0.858 1.00 96.56 88 LEU A N 1
ATOM 653 C CA . LEU A 1 88 ? -9.196 -0.058 -0.970 1.00 96.56 88 LEU A CA 1
ATOM 654 C C . LEU A 1 88 ? -10.141 -0.922 -1.821 1.00 96.56 88 LEU A C 1
ATOM 656 O O . LEU A 1 88 ? -9.690 -1.720 -2.642 1.00 96.56 88 LEU A O 1
ATOM 660 N N . ALA A 1 89 ? -11.458 -0.757 -1.665 1.00 95.44 89 ALA A N 1
ATOM 661 C CA . ALA A 1 89 ? -12.430 -1.464 -2.494 1.00 95.44 89 ALA A CA 1
ATOM 662 C C . ALA A 1 89 ? -12.314 -1.065 -3.975 1.00 95.44 89 ALA A C 1
ATOM 664 O O . ALA A 1 89 ? -12.473 -1.909 -4.858 1.00 95.44 89 ALA A O 1
ATOM 665 N N . GLN A 1 90 ? -12.016 0.203 -4.262 1.00 96.19 90 GLN A N 1
ATOM 666 C CA . GLN A 1 90 ? -11.742 0.677 -5.613 1.00 96.19 90 GLN A CA 1
ATOM 667 C C . GLN A 1 90 ? -10.453 0.074 -6.180 1.00 96.19 90 GLN A C 1
ATOM 669 O O . GLN A 1 90 ? -10.490 -0.389 -7.320 1.00 96.19 90 GLN A O 1
ATOM 674 N N . GLN A 1 91 ? -9.370 0.016 -5.399 1.00 94.25 91 GLN A N 1
ATOM 675 C CA . GLN A 1 91 ? -8.115 -0.623 -5.808 1.00 94.25 91 GLN A CA 1
ATOM 676 C C . GLN A 1 91 ? -8.345 -2.084 -6.205 1.00 94.25 91 GLN A C 1
ATOM 678 O O . GLN A 1 91 ? -7.956 -2.495 -7.292 1.00 94.25 91 GLN A O 1
ATOM 683 N N . ILE A 1 92 ? -9.058 -2.857 -5.376 1.00 95.25 92 ILE A N 1
ATOM 684 C CA . ILE A 1 92 ? -9.378 -4.264 -5.672 1.00 95.25 92 ILE A CA 1
ATOM 685 C C . ILE A 1 92 ? -10.122 -4.390 -7.008 1.00 95.25 92 ILE A C 1
ATOM 687 O O . ILE A 1 92 ? -9.774 -5.227 -7.838 1.00 95.25 92 ILE A O 1
ATOM 691 N N . ARG A 1 93 ? -11.124 -3.533 -7.251 1.00 95.38 93 ARG A N 1
ATOM 692 C CA . ARG A 1 93 ? -11.879 -3.532 -8.515 1.00 95.38 93 ARG A CA 1
ATOM 693 C C . ARG A 1 93 ? -10.997 -3.188 -9.718 1.00 95.38 93 ARG A C 1
ATOM 695 O O . ARG A 1 93 ? -11.170 -3.776 -10.783 1.00 95.38 93 ARG A O 1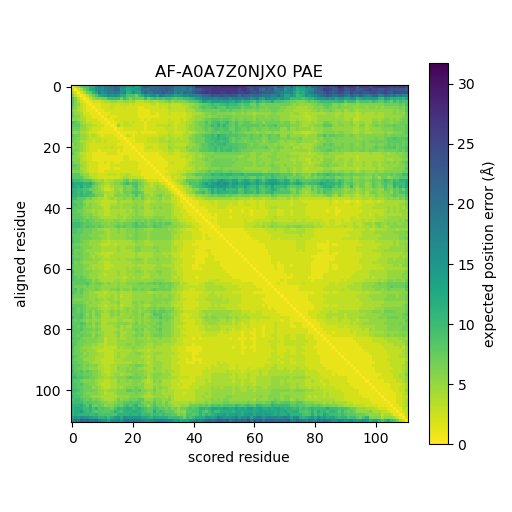
ATOM 702 N N . GLN A 1 94 ? -10.080 -2.234 -9.572 1.00 92.06 94 GLN A N 1
ATOM 703 C CA . GLN A 1 94 ? -9.147 -1.847 -10.634 1.00 92.06 94 GLN A CA 1
ATOM 704 C C . GLN A 1 94 ? -8.171 -2.983 -10.959 1.00 92.06 94 GLN A C 1
ATOM 706 O O . GLN A 1 94 ? -7.984 -3.312 -12.131 1.00 92.06 94 GLN A O 1
ATOM 711 N N . ASP A 1 95 ? -7.637 -3.638 -9.931 1.00 91.56 95 ASP A N 1
ATOM 712 C CA . ASP A 1 95 ? -6.757 -4.794 -10.068 1.00 91.56 95 ASP A CA 1
ATOM 713 C C . ASP A 1 95 ? -7.461 -5.972 -10.746 1.00 91.56 95 ASP A C 1
ATOM 715 O O . ASP A 1 95 ? -6.887 -6.606 -11.628 1.00 91.56 95 ASP A O 1
ATOM 719 N N . GLU A 1 96 ? -8.719 -6.256 -10.400 1.00 91.94 96 GLU A N 1
ATOM 720 C CA . GLU A 1 96 ? -9.498 -7.295 -11.079 1.00 91.94 96 GLU A CA 1
ATOM 721 C C . GLU A 1 96 ? -9.651 -7.007 -12.578 1.00 91.94 96 GLU A C 1
ATOM 723 O O . GLU A 1 96 ? -9.461 -7.907 -13.401 1.00 91.94 96 GLU A O 1
ATOM 728 N N . VAL A 1 97 ? -9.954 -5.757 -12.944 1.00 92.88 97 VAL A N 1
ATOM 729 C CA . VAL A 1 97 ? -10.087 -5.332 -14.347 1.00 92.88 97 VAL A CA 1
ATOM 730 C C . VAL A 1 97 ? -8.761 -5.467 -15.099 1.00 92.88 97 VAL A C 1
ATOM 732 O O . VAL A 1 97 ? -8.764 -5.879 -16.261 1.00 92.88 97 VAL A O 1
ATOM 735 N N . LEU A 1 98 ? -7.638 -5.155 -14.449 1.00 88.19 98 LEU A N 1
ATOM 736 C CA . LEU A 1 98 ? -6.307 -5.245 -15.043 1.00 88.19 98 LEU A CA 1
ATOM 737 C C . LEU A 1 98 ? -5.832 -6.699 -15.187 1.00 88.19 98 LEU A C 1
ATOM 739 O O . LEU A 1 98 ? -5.417 -7.120 -16.268 1.00 88.19 98 LEU A O 1
ATOM 743 N N . TRP A 1 99 ? -5.895 -7.483 -14.110 1.00 90.94 99 TRP A N 1
ATOM 744 C CA . TRP A 1 99 ? -5.224 -8.781 -14.029 1.00 90.94 99 TRP A CA 1
ATOM 745 C C . TRP A 1 99 ? -6.036 -9.938 -14.608 1.00 90.94 99 TRP A C 1
ATOM 747 O O . TRP A 1 99 ? -5.443 -10.837 -15.208 1.00 90.94 99 TRP A O 1
ATOM 757 N N . GLN A 1 100 ? -7.373 -9.936 -14.501 1.00 91.88 100 GLN A N 1
ATOM 758 C CA . GLN A 1 100 ? -8.198 -11.016 -15.063 1.00 91.88 100 GLN A CA 1
ATOM 759 C C . GLN A 1 100 ? -7.929 -11.300 -16.555 1.00 91.88 100 GLN A C 1
ATOM 761 O O . GLN A 1 100 ? -7.732 -12.472 -16.899 1.00 91.88 100 GLN A O 1
ATOM 766 N N . PRO A 1 101 ? -7.917 -10.304 -17.469 1.00 92.00 101 PRO A N 1
ATOM 767 C CA . PRO A 1 101 ? -7.645 -10.572 -18.880 1.00 92.00 101 PRO A CA 1
ATOM 768 C C . PRO A 1 101 ? -6.211 -11.062 -19.109 1.00 92.00 101 PRO A C 1
ATOM 770 O O . PRO A 1 101 ? -6.009 -11.952 -19.936 1.00 92.00 101 PRO A O 1
ATOM 773 N N . ILE A 1 102 ? -5.234 -10.547 -18.353 1.00 90.62 102 ILE A N 1
ATOM 774 C CA . ILE A 1 102 ? -3.829 -10.962 -18.450 1.00 90.62 102 ILE A CA 1
ATOM 775 C C . ILE A 1 102 ? -3.704 -12.443 -18.094 1.00 90.62 102 ILE A C 1
ATOM 777 O O . ILE A 1 102 ? -3.260 -13.218 -18.939 1.00 90.62 102 ILE A O 1
ATOM 781 N N . VAL A 1 103 ? -4.172 -12.851 -16.908 1.00 91.75 103 VAL A N 1
ATOM 782 C CA . VAL A 1 103 ? -4.118 -14.245 -16.426 1.00 91.75 103 VAL A CA 1
ATOM 783 C C . VAL A 1 103 ? -4.744 -15.204 -17.441 1.00 91.75 103 VAL A C 1
ATOM 785 O O . VAL A 1 103 ? -4.139 -16.219 -17.790 1.00 91.75 103 VAL A O 1
ATOM 788 N N . ARG A 1 104 ? -5.917 -14.847 -17.985 1.00 91.69 104 ARG A N 1
ATOM 789 C CA . ARG A 1 104 ? -6.592 -15.638 -19.026 1.00 91.69 104 ARG A CA 1
ATOM 790 C C . ARG A 1 104 ? -5.781 -15.724 -20.318 1.00 91.69 104 ARG A C 1
ATOM 792 O O . ARG A 1 104 ? -5.711 -16.796 -20.910 1.00 91.69 104 ARG A O 1
ATOM 799 N N . SER A 1 105 ? -5.177 -14.621 -20.759 1.00 93.62 105 SER A N 1
ATOM 800 C CA . SER A 1 105 ? -4.420 -14.571 -22.018 1.00 93.62 105 SER A CA 1
ATOM 801 C C . SER A 1 105 ? -3.147 -15.419 -21.998 1.00 93.62 105 SER A C 1
ATOM 803 O O . SER A 1 105 ? -2.785 -15.989 -23.024 1.00 93.62 105 SER A O 1
ATOM 805 N N . VAL A 1 106 ? -2.491 -15.534 -20.837 1.00 94.12 106 VAL A N 1
ATOM 806 C CA . VAL A 1 106 ? -1.247 -16.306 -20.682 1.00 94.12 106 VAL A CA 1
ATOM 807 C C . VAL A 1 106 ? -1.479 -17.744 -20.209 1.00 94.12 106 VAL A C 1
ATOM 809 O O . VAL A 1 106 ? -0.520 -18.493 -20.049 1.00 94.12 106 VAL A O 1
ATOM 812 N N . GLY A 1 107 ? -2.738 -18.143 -19.991 1.00 91.00 107 GLY A N 1
ATOM 813 C CA . GLY A 1 107 ? -3.096 -19.503 -19.582 1.00 91.00 107 GLY A CA 1
ATOM 814 C C . GLY A 1 107 ? -2.591 -19.892 -18.190 1.00 91.00 107 GLY A C 1
ATOM 815 O O . GLY A 1 107 ? -2.387 -21.074 -17.930 1.00 91.00 107 GLY A O 1
ATOM 816 N N . VAL A 1 108 ? -2.365 -18.916 -17.305 1.00 90.81 108 VAL A N 1
ATOM 817 C CA . VAL A 1 108 ? -1.935 -19.177 -15.925 1.00 90.81 108 VAL A CA 1
ATOM 818 C C . VAL A 1 108 ? -3.133 -19.661 -15.111 1.00 90.81 108 VAL A C 1
ATOM 820 O O . VAL A 1 108 ? -4.169 -19.000 -15.062 1.00 90.81 108 VAL A O 1
ATOM 823 N N . THR A 1 109 ? -2.979 -20.804 -14.445 1.00 85.81 109 THR A N 1
ATOM 824 C CA . THR A 1 109 ? -3.946 -21.351 -13.488 1.00 85.81 109 THR A CA 1
ATOM 825 C C . THR A 1 109 ? -3.266 -21.556 -12.143 1.00 85.81 109 THR A C 1
ATOM 827 O O . THR A 1 109 ? -2.094 -21.926 -12.097 1.00 85.81 109 THR A O 1
ATOM 830 N N . LEU A 1 110 ? -4.007 -21.334 -11.062 1.00 81.12 110 LEU A N 1
ATOM 831 C CA . LEU A 1 110 ? -3.670 -21.921 -9.769 1.00 81.12 110 LEU A CA 1
ATOM 832 C C . LEU A 1 110 ? -4.235 -23.348 -9.783 1.00 81.12 110 LEU A C 1
ATOM 834 O O . LEU A 1 110 ? -5.339 -23.556 -10.289 1.00 81.12 110 LEU A O 1
ATOM 838 N N . ASP A 1 111 ? -3.419 -24.297 -9.354 1.00 68.12 111 ASP A N 1
ATOM 839 C CA . ASP A 1 111 ? -3.691 -25.733 -9.264 1.00 68.12 111 ASP A CA 1
ATOM 840 C C . ASP A 1 111 ? -4.955 -26.090 -8.461 1.00 68.12 111 ASP A C 1
ATOM 842 O O . ASP A 1 111 ? -5.272 -25.393 -7.468 1.00 68.12 111 ASP A O 1
#

pLDDT: mean 90.45, std 8.33, range [52.47, 98.38]

Foldseek 3Di:
DPDPPDDAAEDQAQDDDPVGNPHHHVVVVVPNVGHDDDDDDDDDDPPDDPVVLVVVLVVLLVQLPDPVNQVVCVVVVHHRDRDHPVVVVVVVVVCCVVVVVVCVVVVDDDD

Solvent-accessible surface area (backbone atoms only — not comparable to full-atom values): 7070 Å² total; per-residue (Å²): 131,94,74,80,84,70,82,85,78,58,41,38,39,92,57,63,47,86,95,42,72,87,35,44,21,34,42,81,73,74,38,75,88,53,66,67,69,91,84,87,85,91,85,76,65,94,82,63,56,67,72,58,54,54,51,50,46,51,53,48,36,54,47,48,71,31,67,71,51,37,54,54,34,48,74,72,73,40,81,74,74,72,70,53,76,65,58,54,53,48,50,54,54,51,48,49,67,59,45,53,61,52,40,63,73,72,68,66,74,85,133

Mean predicted aligned error: 5.15 Å

Nearest PDB structures (foldseek):
  8hk9-assembly2_A  TM=9.510E-01  e=1.176E-03  Piscinibacter sakaiensis
  5oku-assembly1_A  TM=8.113E-01  e=6.392E-04  Rhodopseudomonas palustris CGA009

Sequence (111 aa):
MKAGKLRPLAVLSDKRIEALPDVPTLAELGFPAFEAYAWQGLVVSAGTPEPVVARLNTALNHALNSKEVTEQLEGLGIEPTPSTSEELAQQIRQDEVLWQPIVRSVGVTLD

Secondary structure (DSSP, 8-state):
-TTSS-----B-SSS--TTSTTSPBTTTTT-TT------------TT--HHHHHHHHHHHHHHHTSHHHHHHHHHTT-------HHHHHHHHHHHHHHHHHHHHHTT----